Protein AF-A0A7C5C9G9-F1 (afdb_monomer_lite)

Foldseek 3Di:
DVVVVVVCVVVVVVVVVVVVVCVWCVCVVVDDDDDDPVVLVVVQPQFPDKDAFDQPPPPHDPQFGAGAMWGHHPVDIGGDGDTRSGD

Radius of gyration: 20.03 Å; chains: 1; bounding box: 48×21×54 Å

Structure (mmCIF, N/CA/C/O backbone):
data_AF-A0A7C5C9G9-F1
#
_entry.id   AF-A0A7C5C9G9-F1
#
loop_
_atom_site.group_PDB
_atom_site.id
_atom_site.type_symbol
_atom_site.label_atom_id
_atom_site.label_alt_id
_atom_site.label_comp_id
_atom_site.label_asym_id
_atom_site.label_entity_id
_atom_site.label_seq_id
_atom_site.pdbx_PDB_ins_code
_atom_site.Cartn_x
_atom_site.Cartn_y
_atom_site.Cartn_z
_atom_site.occupancy
_atom_site.B_iso_or_equiv
_atom_site.auth_seq_id
_atom_site.auth_comp_id
_atom_site.auth_asym_id
_atom_site.auth_atom_id
_atom_site.pdbx_PDB_model_num
ATOM 1 N N . MET A 1 1 ? 28.748 7.208 -33.318 1.00 79.44 1 MET A N 1
ATOM 2 C CA . MET A 1 1 ? 27.318 7.491 -33.048 1.00 79.44 1 MET A CA 1
ATOM 3 C C . MET A 1 1 ? 26.566 6.293 -32.466 1.00 79.44 1 MET A C 1
ATOM 5 O O . MET A 1 1 ? 26.087 6.424 -31.352 1.00 79.44 1 MET A O 1
ATOM 9 N N . ARG A 1 2 ? 26.526 5.112 -33.114 1.00 89.19 2 ARG A N 1
ATOM 10 C CA . ARG A 1 2 ? 25.786 3.925 -32.606 1.00 89.19 2 ARG A CA 1
ATOM 11 C C . ARG A 1 2 ? 26.130 3.530 -31.158 1.00 89.19 2 ARG A C 1
ATOM 13 O O . ARG A 1 2 ? 25.226 3.371 -30.355 1.00 89.19 2 ARG A O 1
ATOM 20 N N . LYS A 1 3 ? 27.423 3.463 -30.805 1.00 92.38 3 LYS A N 1
ATOM 21 C CA . LYS A 1 3 ? 27.875 3.137 -29.435 1.00 92.38 3 LYS A CA 1
ATOM 22 C C . LYS A 1 3 ? 27.370 4.125 -28.377 1.00 92.38 3 LYS A C 1
ATOM 24 O O . LYS A 1 3 ? 26.964 3.701 -27.306 1.00 92.38 3 LYS A O 1
ATOM 29 N N . LEU A 1 4 ? 27.383 5.423 -28.693 1.00 95.56 4 LEU A N 1
ATOM 30 C CA . LEU A 1 4 ? 26.924 6.469 -27.779 1.00 95.56 4 LEU A CA 1
ATOM 31 C C . LEU A 1 4 ? 25.412 6.368 -27.555 1.00 95.56 4 LEU A C 1
ATOM 33 O O . LEU A 1 4 ? 24.970 6.401 -26.418 1.00 95.56 4 LEU A O 1
ATOM 37 N N . ILE A 1 5 ? 24.644 6.143 -28.625 1.00 96.88 5 ILE A N 1
ATOM 38 C CA . ILE A 1 5 ? 23.190 5.942 -28.550 1.00 96.88 5 ILE A CA 1
ATOM 39 C C . ILE A 1 5 ? 22.860 4.729 -27.674 1.00 96.88 5 ILE A C 1
ATOM 41 O O . ILE A 1 5 ? 22.045 4.837 -26.763 1.00 96.88 5 ILE A O 1
ATOM 45 N N . THR A 1 6 ? 23.524 3.591 -27.904 1.00 97.31 6 THR A N 1
ATOM 46 C CA . THR A 1 6 ? 23.331 2.392 -27.078 1.00 97.31 6 THR A CA 1
ATOM 47 C C . THR A 1 6 ? 23.653 2.670 -25.612 1.00 97.31 6 THR A C 1
ATOM 49 O O . THR A 1 6 ? 22.864 2.306 -24.749 1.00 97.31 6 THR A O 1
ATOM 52 N N . LEU A 1 7 ? 24.768 3.351 -25.331 1.00 97.56 7 LEU A N 1
ATOM 53 C CA . LEU A 1 7 ? 25.183 3.670 -23.967 1.00 97.56 7 LEU A CA 1
ATOM 54 C C . LEU A 1 7 ? 24.171 4.584 -23.257 1.00 97.56 7 LEU A C 1
ATOM 56 O O . LEU A 1 7 ? 23.785 4.303 -22.126 1.00 97.56 7 LEU A O 1
ATOM 60 N N . THR A 1 8 ? 23.711 5.647 -23.920 1.00 97.88 8 THR A N 1
ATOM 61 C CA . THR A 1 8 ? 22.715 6.565 -23.353 1.00 97.88 8 THR A CA 1
ATOM 62 C C . THR A 1 8 ? 21.393 5.854 -23.077 1.00 97.88 8 THR A C 1
ATOM 64 O O . THR A 1 8 ? 20.806 6.068 -22.022 1.00 97.88 8 THR A O 1
ATOM 67 N N . ILE A 1 9 ? 20.944 4.973 -23.976 1.00 98.31 9 ILE A N 1
ATOM 68 C CA . ILE A 1 9 ? 19.706 4.209 -23.780 1.00 98.31 9 ILE A CA 1
ATOM 69 C C . ILE A 1 9 ? 19.833 3.260 -22.588 1.00 98.31 9 ILE A C 1
ATOM 71 O O . ILE A 1 9 ? 18.967 3.267 -21.718 1.00 98.31 9 ILE A O 1
ATOM 75 N N . THR A 1 10 ? 20.903 2.463 -22.509 1.00 98.06 10 THR A N 1
ATOM 76 C CA . THR A 1 10 ? 21.039 1.473 -21.429 1.00 98.06 10 THR A CA 1
ATOM 77 C C . THR A 1 10 ? 21.122 2.132 -20.055 1.00 98.06 10 THR A C 1
ATOM 79 O O . THR A 1 10 ? 20.465 1.681 -19.120 1.00 98.06 10 THR A O 1
ATOM 82 N N . HIS A 1 11 ? 21.865 3.234 -19.934 1.00 97.75 11 HIS A N 1
ATOM 83 C CA . HIS A 1 11 ? 21.987 3.963 -18.670 1.00 97.75 11 HIS A CA 1
ATOM 84 C C . HIS A 1 11 ? 20.728 4.772 -18.350 1.00 97.75 11 HIS A C 1
ATOM 86 O O . HIS A 1 11 ? 20.343 4.853 -17.188 1.00 97.75 11 HIS A O 1
ATOM 92 N N . GLY A 1 12 ? 20.054 5.321 -19.365 1.00 98.56 12 GLY A N 1
ATOM 93 C CA . GLY A 1 12 ? 18.761 5.981 -19.197 1.00 98.56 12 GLY A CA 1
ATOM 94 C C . GLY A 1 12 ? 17.697 5.027 -18.653 1.00 98.56 12 GLY A C 1
ATOM 95 O O . GLY A 1 12 ? 16.990 5.377 -17.714 1.00 98.56 12 GLY A O 1
ATOM 96 N N . ILE A 1 13 ? 17.640 3.795 -19.172 1.00 98.56 13 ILE A N 1
ATOM 97 C CA . ILE A 1 13 ? 16.756 2.741 -18.652 1.00 98.56 13 ILE A CA 1
ATOM 98 C C . ILE A 1 13 ? 17.133 2.385 -17.211 1.00 98.56 13 ILE A C 1
ATOM 100 O O . ILE A 1 13 ? 16.253 2.321 -16.357 1.00 98.56 13 ILE A O 1
ATOM 104 N N . ALA A 1 14 ? 18.422 2.192 -16.916 1.00 98.50 14 ALA A N 1
ATOM 105 C CA . ALA A 1 14 ? 18.870 1.881 -15.559 1.00 98.50 14 ALA A CA 1
ATOM 106 C C . ALA A 1 14 ? 18.480 2.982 -14.554 1.00 98.50 14 ALA A C 1
ATOM 108 O O . ALA A 1 14 ? 17.961 2.680 -13.481 1.00 98.50 14 ALA A O 1
ATOM 109 N N . ALA A 1 15 ? 18.662 4.255 -14.921 1.00 98.50 15 ALA A N 1
ATOM 110 C CA . ALA A 1 15 ? 18.251 5.392 -14.102 1.00 98.50 15 ALA A CA 1
ATOM 111 C C . ALA A 1 15 ? 16.726 5.440 -13.910 1.00 98.50 15 ALA A C 1
ATOM 113 O O . ALA A 1 15 ? 16.262 5.620 -12.788 1.00 98.50 15 ALA A O 1
ATOM 114 N N . ALA A 1 16 ? 15.947 5.222 -14.976 1.00 98.50 16 ALA A N 1
ATOM 115 C CA . ALA A 1 16 ? 14.487 5.194 -14.904 1.00 98.50 16 ALA A CA 1
ATOM 116 C C . ALA A 1 16 ? 13.972 4.073 -13.987 1.00 98.50 16 ALA A C 1
ATOM 118 O O . ALA A 1 16 ? 13.095 4.315 -13.159 1.00 98.50 16 ALA A O 1
ATOM 119 N N . ILE A 1 17 ? 14.555 2.872 -14.080 1.00 98.00 17 ILE A N 1
ATOM 120 C CA . ILE A 1 17 ? 14.246 1.758 -13.174 1.00 98.00 17 ILE A CA 1
ATOM 121 C C . ILE A 1 17 ? 14.596 2.141 -11.734 1.00 98.00 17 ILE A C 1
ATOM 123 O O . ILE A 1 17 ? 13.776 1.948 -10.844 1.00 98.00 17 ILE A O 1
ATOM 127 N N . GLY A 1 18 ? 15.773 2.728 -11.497 1.00 97.31 18 GLY A N 1
ATOM 128 C CA . GLY A 1 18 ? 16.183 3.170 -10.163 1.00 97.31 18 GLY A CA 1
ATOM 129 C C . GLY A 1 18 ? 15.214 4.181 -9.542 1.00 97.31 18 GLY A C 1
ATOM 130 O O . GLY A 1 18 ? 14.837 4.031 -8.382 1.00 97.31 18 GLY A O 1
ATOM 131 N N . VAL A 1 19 ? 14.753 5.166 -10.320 1.00 97.06 19 VAL A N 1
ATOM 132 C CA . VAL A 1 19 ? 13.742 6.138 -9.873 1.00 97.06 19 VAL A CA 1
ATOM 133 C C . VAL A 1 19 ? 12.413 5.448 -9.560 1.00 97.06 19 VAL A C 1
ATOM 135 O O . VAL A 1 19 ? 11.846 5.693 -8.499 1.00 97.06 19 VAL A O 1
ATOM 138 N N . ALA A 1 20 ? 11.935 4.560 -10.436 1.00 94.94 20 ALA A N 1
ATOM 139 C CA . ALA A 1 20 ? 10.681 3.834 -10.226 1.00 94.94 20 ALA A CA 1
ATOM 140 C C . ALA A 1 20 ? 10.723 2.951 -8.965 1.00 94.94 20 ALA A C 1
ATOM 142 O O . ALA A 1 20 ? 9.793 2.977 -8.161 1.00 94.94 20 ALA A O 1
ATOM 143 N N . LEU A 1 21 ? 11.824 2.224 -8.751 1.00 93.62 21 LEU A N 1
ATOM 144 C CA . LEU A 1 21 ? 12.036 1.436 -7.534 1.00 93.62 21 LEU A CA 1
ATOM 145 C C . LEU A 1 21 ? 12.127 2.333 -6.296 1.00 93.62 21 LEU A C 1
ATOM 147 O O . LEU A 1 21 ? 11.571 1.992 -5.258 1.00 93.62 21 LEU A O 1
ATOM 151 N N . GLY A 1 22 ? 12.786 3.489 -6.401 1.00 93.81 22 GLY A N 1
ATOM 152 C CA . GLY A 1 22 ? 12.857 4.469 -5.319 1.00 93.81 22 GLY A CA 1
ATOM 153 C C . GLY A 1 22 ? 11.476 4.966 -4.888 1.00 93.81 22 GLY A C 1
ATOM 154 O O . GLY A 1 22 ? 11.187 4.973 -3.696 1.00 93.81 22 GLY A O 1
ATOM 155 N N . ILE A 1 23 ? 10.606 5.310 -5.845 1.00 92.94 23 ILE A N 1
ATOM 156 C CA . ILE A 1 23 ? 9.216 5.713 -5.571 1.00 92.94 23 ILE A CA 1
ATOM 157 C C . ILE A 1 23 ? 8.458 4.602 -4.834 1.00 92.94 23 ILE A C 1
ATOM 159 O O . ILE A 1 23 ? 7.723 4.894 -3.898 1.00 92.94 23 ILE A O 1
ATOM 163 N N . TYR A 1 24 ? 8.661 3.342 -5.224 1.00 90.19 24 TYR A N 1
ATOM 164 C CA . TYR A 1 24 ? 7.967 2.200 -4.629 1.00 90.19 24 TYR A CA 1
ATOM 165 C C . TYR A 1 24 ? 8.476 1.843 -3.222 1.00 90.19 24 TYR A C 1
ATOM 167 O O . TYR A 1 24 ? 7.690 1.591 -2.317 1.00 90.19 24 TYR A O 1
ATOM 175 N N . PHE A 1 25 ? 9.794 1.814 -3.009 1.00 91.75 25 PHE A N 1
ATOM 176 C CA . PHE A 1 25 ? 10.373 1.357 -1.739 1.00 91.75 25 PHE A CA 1
ATOM 177 C C . PHE A 1 25 ? 10.467 2.443 -0.668 1.00 91.75 25 PHE A C 1
ATOM 179 O O . PHE A 1 25 ? 10.539 2.115 0.518 1.00 91.75 25 PHE A O 1
ATOM 186 N N . LEU A 1 26 ? 10.507 3.724 -1.046 1.00 92.81 26 LEU A N 1
ATOM 187 C CA . LEU A 1 26 ? 10.659 4.806 -0.075 1.00 92.81 26 LEU A CA 1
ATOM 188 C C . LEU A 1 26 ? 9.504 4.857 0.946 1.00 92.81 26 LEU A C 1
ATOM 190 O O . LEU A 1 26 ? 9.821 4.935 2.133 1.00 92.81 26 LEU A O 1
ATOM 194 N N . PRO A 1 27 ? 8.213 4.742 0.560 1.00 89.44 27 PRO A N 1
ATOM 195 C CA . PRO A 1 27 ? 7.109 4.688 1.520 1.00 89.44 27 PRO A CA 1
ATOM 196 C C . PRO A 1 27 ? 7.234 3.524 2.506 1.00 89.44 27 PRO A C 1
ATOM 198 O O . PRO A 1 27 ? 7.045 3.716 3.701 1.00 89.44 27 PRO A O 1
ATOM 201 N N . VAL A 1 28 ? 7.634 2.341 2.027 1.00 89.38 28 VAL A N 1
ATOM 202 C CA . VAL A 1 28 ? 7.796 1.135 2.857 1.00 89.38 28 VAL A CA 1
ATOM 203 C C . VAL A 1 28 ? 8.878 1.327 3.917 1.00 89.38 28 VAL A C 1
ATOM 205 O O . VAL A 1 28 ? 8.703 0.923 5.061 1.00 89.38 28 VAL A O 1
ATOM 208 N N . GLN A 1 29 ? 9.996 1.960 3.556 1.00 90.19 29 GLN A N 1
ATOM 209 C CA . GLN A 1 29 ? 11.083 2.222 4.503 1.00 90.19 29 GLN A CA 1
ATOM 210 C C . GLN A 1 29 ? 10.789 3.391 5.447 1.00 90.19 29 GLN A C 1
ATOM 212 O O . GLN A 1 29 ? 11.292 3.410 6.567 1.00 90.19 29 GLN A O 1
ATOM 217 N N . ALA A 1 30 ? 10.007 4.371 4.993 1.00 92.75 30 ALA A N 1
ATOM 218 C CA . ALA A 1 30 ? 9.597 5.519 5.795 1.00 92.75 30 ALA A CA 1
ATOM 219 C C . ALA A 1 30 ? 8.384 5.223 6.694 1.00 92.75 30 ALA A C 1
ATOM 221 O O . ALA A 1 30 ? 8.023 6.065 7.518 1.00 92.75 30 ALA A O 1
ATOM 222 N N . ALA A 1 31 ? 7.747 4.061 6.528 1.00 91.12 31 ALA A N 1
ATOM 223 C CA . ALA A 1 31 ? 6.579 3.681 7.299 1.00 91.12 31 ALA A CA 1
ATOM 224 C C . ALA A 1 31 ? 6.915 3.598 8.801 1.00 91.12 31 ALA A C 1
ATOM 226 O O . ALA A 1 31 ? 7.971 3.074 9.175 1.00 91.12 31 ALA A O 1
ATOM 227 N N . PRO A 1 32 ? 6.029 4.093 9.683 1.00 92.62 32 PRO A N 1
ATOM 228 C CA . PRO A 1 32 ? 6.176 3.877 11.113 1.00 92.62 32 PRO A CA 1
ATOM 229 C C . PRO A 1 32 ? 6.052 2.380 11.443 1.00 92.62 32 PRO A C 1
ATOM 231 O O . PRO A 1 32 ? 5.492 1.611 10.655 1.00 92.62 32 PRO A O 1
ATOM 234 N N . PRO A 1 33 ? 6.539 1.949 12.619 1.00 92.12 33 PRO A N 1
ATOM 235 C CA . PRO A 1 33 ? 6.281 0.597 13.091 1.00 92.12 33 PRO A CA 1
ATOM 236 C C . PRO A 1 33 ? 4.773 0.337 13.156 1.00 92.12 33 PRO A C 1
ATOM 238 O O . PRO A 1 33 ? 3.988 1.227 13.494 1.00 92.12 33 PRO A O 1
ATOM 241 N N . SER A 1 34 ? 4.374 -0.891 12.832 1.00 91.12 34 SER A N 1
ATOM 242 C CA . SER A 1 34 ? 2.974 -1.290 12.914 1.00 91.12 34 SER A CA 1
ATOM 243 C C . SER A 1 34 ? 2.448 -1.186 14.354 1.00 91.12 34 SER A C 1
ATOM 245 O O . SER A 1 34 ? 3.212 -1.415 15.297 1.00 91.12 34 SER A O 1
ATOM 247 N N . PRO A 1 35 ? 1.151 -0.872 14.528 1.00 93.75 35 PRO A N 1
ATOM 248 C CA . PRO A 1 35 ? 0.441 -1.036 15.792 1.00 93.75 35 PRO A CA 1
ATOM 249 C C . PRO A 1 35 ? 0.682 -2.397 16.448 1.00 93.75 35 PRO A C 1
ATOM 251 O O . PRO A 1 35 ? 0.825 -3.405 15.754 1.00 93.75 35 PRO A O 1
ATOM 254 N N . ASP A 1 36 ? 0.662 -2.432 17.781 1.00 94.94 36 ASP A N 1
ATOM 255 C CA . ASP A 1 36 ? 0.638 -3.700 18.508 1.00 94.94 36 ASP A CA 1
ATOM 256 C C . ASP A 1 36 ? -0.690 -4.439 18.284 1.00 94.94 36 ASP A C 1
ATOM 258 O O . ASP A 1 36 ? -1.745 -3.819 18.121 1.00 94.94 36 ASP A O 1
ATOM 262 N N . ALA A 1 37 ? -0.641 -5.771 18.315 1.00 93.31 37 ALA A N 1
ATOM 263 C CA . ALA A 1 37 ? -1.800 -6.623 18.075 1.00 93.31 37 ALA A CA 1
ATOM 264 C C . ALA A 1 37 ? -2.935 -6.355 19.076 1.00 93.31 37 ALA A C 1
ATOM 266 O O . ALA A 1 37 ? -4.091 -6.293 18.671 1.00 93.31 37 ALA A O 1
ATOM 267 N N . ALA A 1 38 ? -2.615 -6.112 20.353 1.00 95.31 38 ALA A N 1
ATOM 268 C CA . ALA A 1 38 ? -3.628 -5.812 21.364 1.00 95.31 38 ALA A CA 1
ATOM 269 C C . ALA A 1 38 ? -4.372 -4.499 21.070 1.00 95.31 38 ALA A C 1
ATOM 271 O O . ALA A 1 38 ? -5.579 -4.408 21.281 1.00 95.31 38 ALA A O 1
ATOM 272 N N . MET A 1 39 ? -3.667 -3.495 20.537 1.00 95.00 39 MET A N 1
ATOM 273 C CA . MET A 1 39 ? -4.274 -2.218 20.159 1.00 95.00 39 MET A CA 1
ATOM 274 C C . MET A 1 39 ? -5.193 -2.376 18.941 1.00 95.00 39 MET A C 1
ATOM 276 O O . MET A 1 39 ? -6.268 -1.776 18.903 1.00 95.00 39 MET A O 1
ATOM 280 N N . LEU A 1 40 ? -4.793 -3.189 17.955 1.00 95.31 40 LEU A N 1
ATOM 281 C CA . LEU A 1 40 ? -5.647 -3.521 16.809 1.00 95.31 40 LEU A CA 1
ATOM 282 C C . LEU A 1 40 ? -6.918 -4.245 17.266 1.00 95.31 40 LEU A C 1
ATOM 284 O O . LEU A 1 40 ? -8.017 -3.837 16.888 1.00 95.31 40 LEU A O 1
ATOM 288 N N . GLU A 1 41 ? -6.774 -5.254 18.128 1.00 94.50 41 GLU A N 1
ATOM 289 C CA . GLU A 1 41 ? -7.895 -6.018 18.672 1.00 94.50 41 GLU A CA 1
ATOM 290 C C . GLU A 1 41 ? -8.865 -5.109 19.437 1.00 94.50 41 GLU A C 1
ATOM 292 O O . GLU A 1 41 ? -10.056 -5.110 19.131 1.00 94.50 41 GLU A O 1
ATOM 297 N N . GLU A 1 42 ? -8.371 -4.272 20.355 1.00 95.69 42 GLU A N 1
ATOM 298 C CA . GLU A 1 42 ? -9.186 -3.313 21.115 1.00 95.69 42 GLU A CA 1
ATOM 299 C C . GLU A 1 42 ? -9.942 -2.345 20.192 1.00 95.69 42 GLU A C 1
ATOM 301 O O . GLU A 1 42 ? -11.156 -2.172 20.321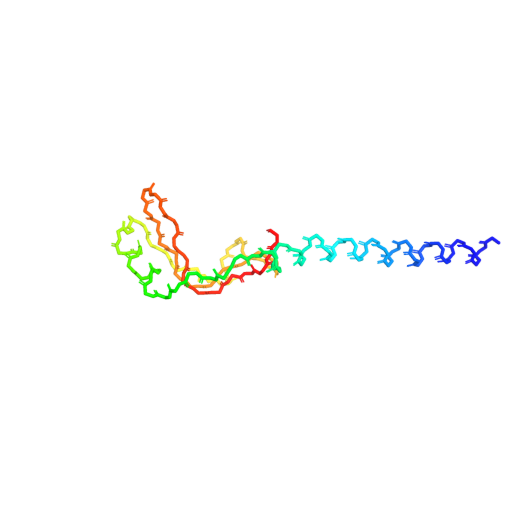 1.00 95.69 42 GLU A O 1
ATOM 306 N N . THR A 1 43 ? -9.249 -1.759 19.210 1.00 95.44 43 THR A N 1
ATOM 307 C CA . THR A 1 43 ? -9.847 -0.783 18.282 1.00 95.44 43 THR A CA 1
ATOM 308 C C . THR A 1 43 ? -10.918 -1.437 17.404 1.00 95.44 43 THR A C 1
ATOM 310 O O . THR A 1 43 ? -11.929 -0.816 17.071 1.00 95.44 43 THR A O 1
ATOM 313 N N . SER A 1 44 ? -10.742 -2.718 17.067 1.00 96.00 44 SER A N 1
ATOM 314 C CA . SER A 1 44 ? -11.683 -3.473 16.238 1.00 96.00 44 SER A CA 1
ATOM 315 C C . SER A 1 44 ? -13.022 -3.774 16.929 1.00 96.00 44 SER A C 1
ATOM 317 O O . SER A 1 44 ? -14.020 -3.987 16.239 1.00 96.00 44 SER A O 1
ATOM 319 N N . GLN A 1 45 ? -13.091 -3.753 18.268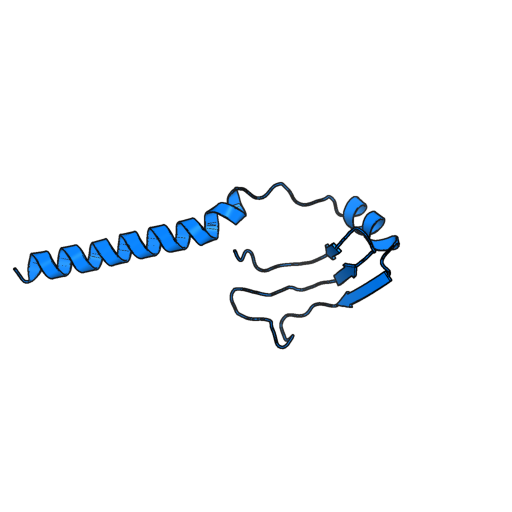 1.00 95.19 45 GLN A N 1
ATOM 320 C CA . GLN A 1 45 ? -14.294 -4.153 19.019 1.00 95.19 45 GLN A CA 1
ATOM 321 C C . GLN A 1 45 ? -15.507 -3.252 18.752 1.00 95.19 45 GLN A C 1
ATOM 323 O O . GLN A 1 45 ? -16.646 -3.710 18.836 1.00 95.19 45 GLN A O 1
ATOM 328 N N . ASN A 1 46 ? -15.271 -1.984 18.406 1.00 93.56 46 ASN A N 1
ATOM 329 C CA . ASN A 1 46 ? -16.317 -0.997 18.123 1.00 93.56 46 ASN A CA 1
ATOM 330 C C . ASN A 1 46 ? -16.666 -0.899 16.626 1.00 93.56 46 ASN A C 1
ATOM 332 O O . ASN A 1 46 ? -17.272 0.084 16.187 1.00 93.56 46 ASN A O 1
ATOM 336 N N . ALA A 1 47 ? -16.255 -1.878 15.819 1.00 97.25 47 ALA A N 1
ATOM 337 C CA . ALA A 1 47 ? -16.531 -1.881 14.394 1.00 97.25 47 ALA A CA 1
ATOM 338 C C . ALA A 1 47 ? -18.030 -2.034 14.098 1.00 97.25 47 ALA A C 1
ATOM 340 O O . ALA A 1 47 ? -18.736 -2.860 14.673 1.00 97.25 47 ALA A O 1
ATOM 341 N N . LEU A 1 48 ? -18.502 -1.232 13.149 1.00 98.19 48 LEU A N 1
ATOM 342 C CA . LEU A 1 48 ? -19.854 -1.295 12.601 1.00 98.19 48 LEU A CA 1
ATOM 343 C C . LEU A 1 48 ? -19.939 -2.30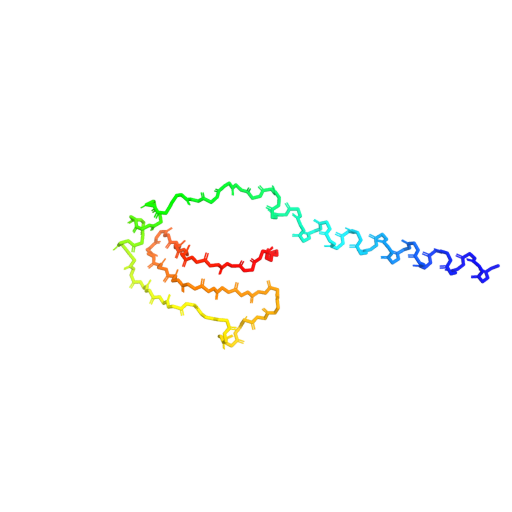7 11.456 1.00 98.19 48 LEU A C 1
ATOM 345 O O . LEU A 1 48 ? -20.989 -2.907 11.231 1.00 98.19 48 LEU A O 1
ATOM 349 N N . PHE A 1 49 ? -18.832 -2.490 10.735 1.00 98.12 49 PHE A N 1
ATOM 350 C CA . PHE A 1 49 ? -18.723 -3.429 9.628 1.00 98.12 49 PHE A CA 1
ATOM 351 C C . PHE A 1 49 ? -17.431 -4.220 9.736 1.00 98.12 49 PHE A C 1
ATOM 353 O O . PHE A 1 49 ? -16.373 -3.648 9.990 1.00 98.12 49 PHE A O 1
ATOM 360 N N . CYS A 1 50 ? -17.520 -5.518 9.465 1.00 97.44 50 CYS A N 1
ATOM 361 C CA . CYS A 1 50 ? -16.366 -6.398 9.377 1.00 97.44 50 CYS A CA 1
ATOM 362 C C . CYS A 1 50 ? -16.440 -7.204 8.084 1.00 97.44 50 CYS A C 1
ATOM 364 O O . CYS A 1 50 ? -17.524 -7.625 7.671 1.00 97.44 50 CYS A O 1
ATOM 366 N N . ALA A 1 51 ? -15.291 -7.439 7.462 1.00 96.88 51 ALA A N 1
ATOM 367 C CA . ALA A 1 51 ? -15.171 -8.316 6.308 1.00 96.88 51 ALA A CA 1
ATOM 368 C C . ALA A 1 51 ? -13.833 -9.057 6.328 1.00 96.88 51 ALA A C 1
ATOM 370 O O . ALA A 1 51 ? -12.836 -8.546 6.837 1.00 96.88 51 ALA A O 1
ATOM 371 N N . ASP A 1 52 ? -13.811 -10.244 5.729 1.00 96.56 52 ASP A N 1
ATOM 372 C CA . ASP A 1 52 ? -12.573 -10.966 5.464 1.00 96.56 52 ASP A CA 1
ATOM 373 C C . ASP A 1 52 ? -12.069 -10.611 4.058 1.00 96.56 52 ASP A C 1
ATOM 375 O O . ASP A 1 52 ? -12.775 -10.763 3.055 1.00 96.56 52 ASP A O 1
ATOM 379 N N . LEU A 1 53 ? -10.834 -10.128 3.990 1.00 95.69 53 LEU A N 1
ATOM 380 C CA . LEU A 1 53 ? -10.082 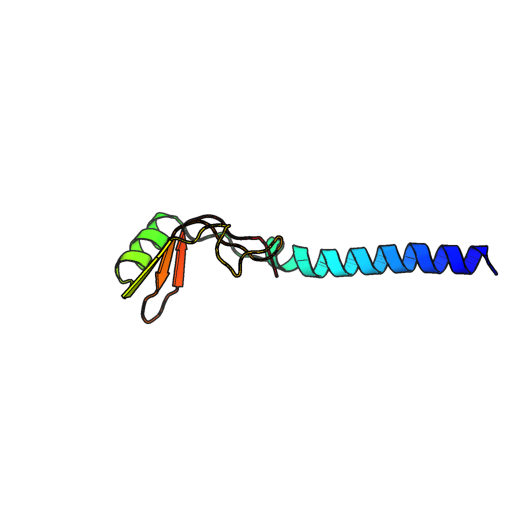-9.912 2.767 1.00 95.69 53 LEU A CA 1
ATOM 381 C C . LEU A 1 53 ? -9.345 -11.195 2.386 1.00 95.69 53 LEU A C 1
ATOM 383 O O . LEU A 1 53 ? -8.673 -11.823 3.207 1.00 95.69 53 LEU A O 1
ATOM 387 N N . ASN A 1 54 ? -9.447 -11.563 1.114 1.00 94.06 54 ASN A N 1
ATOM 388 C CA . ASN A 1 54 ? -8.667 -12.639 0.525 1.00 94.06 54 ASN A CA 1
ATOM 389 C C . ASN A 1 54 ? -8.071 -12.190 -0.810 1.00 94.06 54 ASN A C 1
ATOM 391 O O . ASN A 1 54 ? -8.519 -11.224 -1.434 1.00 94.06 54 ASN A O 1
ATOM 395 N N . ARG A 1 55 ? -7.063 -12.931 -1.261 1.00 92.06 55 ARG A N 1
ATOM 396 C CA . ARG A 1 55 ? -6.272 -12.575 -2.437 1.00 92.06 55 ARG A CA 1
ATOM 397 C C . ARG A 1 55 ? -6.996 -12.748 -3.770 1.00 92.06 55 ARG A C 1
ATOM 399 O O . ARG A 1 55 ? -6.525 -12.204 -4.764 1.00 92.06 55 ARG A O 1
ATOM 406 N N . ASP A 1 56 ? -8.133 -13.435 -3.779 1.00 93.50 56 ASP A N 1
ATOM 407 C CA . ASP A 1 56 ? -8.937 -13.713 -4.971 1.00 93.50 56 ASP A CA 1
ATOM 408 C C . ASP A 1 56 ? -10.097 -12.713 -5.149 1.00 93.50 56 ASP A C 1
ATOM 410 O O . ASP A 1 56 ? -10.925 -12.853 -6.054 1.00 93.50 56 ASP A O 1
ATOM 414 N N . LEU A 1 57 ? -10.176 -11.676 -4.302 1.00 94.12 57 LEU A N 1
ATOM 415 C CA . LEU A 1 57 ? -11.128 -10.584 -4.485 1.00 94.12 57 LEU A CA 1
ATOM 416 C C . LEU A 1 57 ? -10.895 -9.891 -5.835 1.00 94.12 57 LEU A C 1
ATOM 418 O O . LEU A 1 57 ? -9.766 -9.659 -6.249 1.00 94.12 57 LEU A O 1
ATOM 422 N N . ARG A 1 58 ? -11.982 -9.489 -6.506 1.00 92.81 58 ARG A N 1
ATOM 423 C CA . ARG A 1 58 ? -11.969 -8.942 -7.880 1.00 92.81 58 ARG A CA 1
ATOM 424 C C . ARG A 1 58 ? -10.967 -7.799 -8.119 1.00 92.81 58 ARG A C 1
ATOM 426 O O . ARG A 1 58 ? -10.530 -7.622 -9.251 1.00 92.81 58 ARG A O 1
ATOM 433 N N . SER A 1 59 ? -10.663 -7.009 -7.093 1.00 88.62 59 SER A N 1
ATOM 434 C CA . SER A 1 59 ? -9.749 -5.857 -7.168 1.00 88.62 59 SER A CA 1
ATOM 435 C C . SER A 1 59 ? -8.327 -6.155 -6.683 1.00 88.62 59 SER A C 1
ATOM 437 O O . SER A 1 59 ? -7.523 -5.234 -6.604 1.00 88.62 59 SER A O 1
ATOM 439 N N . SER A 1 60 ? -8.028 -7.408 -6.346 1.00 94.12 60 SER A N 1
ATOM 440 C CA . SER A 1 60 ? -6.703 -7.860 -5.935 1.00 94.12 60 SER A CA 1
ATOM 441 C C . SER A 1 60 ? -5.825 -8.103 -7.167 1.00 94.12 60 SER A C 1
ATOM 443 O O . SER A 1 60 ? -6.226 -8.809 -8.095 1.00 94.12 60 SER A O 1
ATOM 445 N N . ASP A 1 61 ? -4.628 -7.520 -7.186 1.00 92.69 61 ASP A N 1
ATOM 446 C CA . ASP A 1 61 ? -3.620 -7.719 -8.229 1.00 92.69 61 ASP A CA 1
ATOM 447 C C . ASP A 1 61 ? -2.226 -8.000 -7.630 1.00 92.69 61 ASP A C 1
ATOM 449 O O . ASP A 1 61 ? -2.079 -8.261 -6.438 1.00 92.69 61 ASP A O 1
ATOM 453 N N . PHE A 1 62 ? -1.179 -8.031 -8.460 1.00 89.56 62 PHE A N 1
ATOM 454 C CA . PHE A 1 62 ? 0.182 -8.334 -8.004 1.00 89.56 62 PHE A CA 1
ATOM 455 C C . PHE A 1 62 ? 0.740 -7.305 -7.001 1.00 89.56 62 PHE A C 1
ATOM 457 O O . PHE A 1 62 ? 1.482 -7.682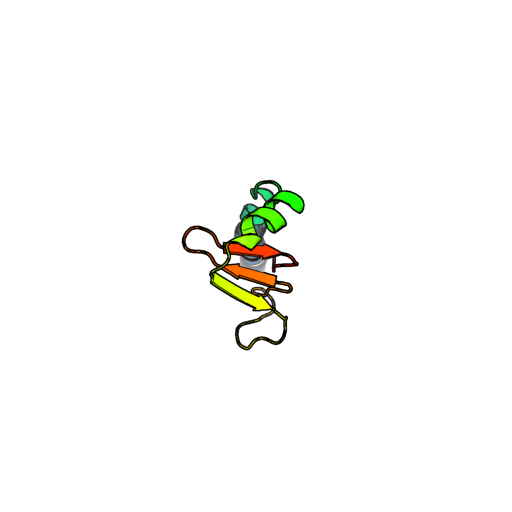 -6.091 1.00 89.56 62 PHE A O 1
ATOM 464 N N . LEU A 1 63 ? 0.390 -6.028 -7.168 1.00 89.00 63 LEU A N 1
ATOM 465 C CA . LEU A 1 63 ? 0.889 -4.895 -6.386 1.00 89.00 63 LEU A CA 1
ATOM 466 C C . LEU A 1 63 ? -0.124 -4.388 -5.352 1.00 89.00 63 LEU A C 1
ATOM 468 O O . LEU A 1 63 ? 0.290 -3.767 -4.379 1.00 89.00 63 LEU A O 1
ATOM 472 N N . HIS A 1 64 ? -1.417 -4.672 -5.528 1.00 91.06 64 HIS A N 1
ATOM 473 C CA . HIS A 1 64 ? -2.492 -4.191 -4.660 1.00 91.06 64 HIS A CA 1
ATOM 474 C C . HIS A 1 64 ? -3.335 -5.364 -4.167 1.00 91.06 64 HIS A C 1
ATOM 476 O O . HIS A 1 64 ? -4.188 -5.884 -4.882 1.00 91.06 64 HIS A O 1
ATOM 482 N N . TRP A 1 65 ? -3.099 -5.800 -2.933 1.00 94.00 65 TRP A N 1
ATOM 483 C CA . TRP A 1 65 ? -3.851 -6.893 -2.320 1.00 94.00 65 TRP A CA 1
ATOM 484 C C . TRP A 1 65 ? -3.835 -6.788 -0.795 1.00 94.00 65 TRP A C 1
ATOM 486 O O . TRP A 1 65 ? -2.952 -6.160 -0.207 1.00 94.00 65 TRP A O 1
ATOM 496 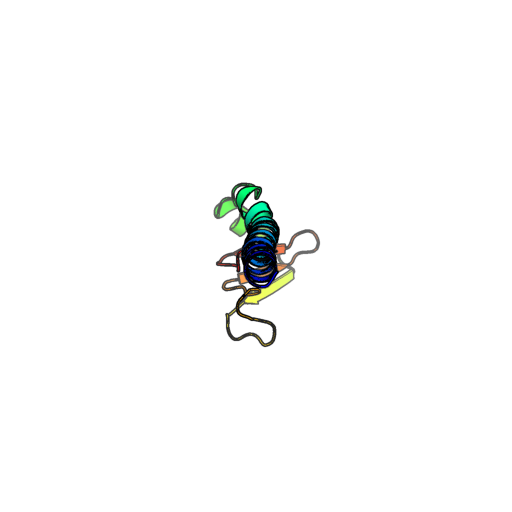N N . GLY A 1 66 ? -4.815 -7.432 -0.164 1.00 93.62 66 GLY A N 1
ATOM 497 C CA . GLY A 1 66 ? -4.907 -7.594 1.281 1.00 93.62 66 GLY A CA 1
ATOM 498 C C . GLY A 1 66 ? -5.472 -8.961 1.640 1.00 93.62 66 GLY A C 1
ATOM 499 O O . GLY A 1 66 ? -6.314 -9.505 0.927 1.00 93.62 66 GLY A O 1
ATOM 500 N N . GLU A 1 67 ? -4.982 -9.518 2.737 1.00 96.12 67 GLU A N 1
ATOM 501 C CA . GLU A 1 67 ? -5.410 -10.789 3.309 1.00 96.12 67 GLU A CA 1
ATOM 502 C C . GLU A 1 67 ? -5.592 -10.610 4.813 1.00 96.12 67 GLU A C 1
ATOM 504 O O . GLU A 1 67 ? -4.677 -10.134 5.486 1.00 96.12 67 GLU A O 1
ATOM 509 N N . GLY A 1 68 ? -6.728 -11.045 5.351 1.00 96.38 68 GLY A N 1
ATOM 510 C CA . GLY A 1 68 ? -7.022 -10.941 6.779 1.00 96.38 68 GLY A CA 1
ATOM 511 C C . GLY A 1 68 ? -8.373 -10.298 7.041 1.00 96.38 68 GLY A C 1
ATOM 512 O O . GLY A 1 68 ? -9.258 -10.362 6.196 1.00 96.38 68 GLY A O 1
ATOM 513 N N . LYS A 1 69 ? -8.548 -9.686 8.209 1.00 97.25 69 LYS A N 1
ATOM 514 C CA . LYS A 1 69 ? -9.815 -9.065 8.600 1.00 97.25 69 LYS A CA 1
ATOM 515 C C . LYS A 1 69 ? -9.716 -7.551 8.509 1.00 97.25 69 LYS A C 1
ATOM 517 O O . LYS A 1 69 ? -8.741 -6.964 8.974 1.00 97.25 69 LYS A O 1
ATOM 522 N N . ILE A 1 70 ? -10.740 -6.929 7.936 1.00 97.06 70 ILE A N 1
ATOM 523 C CA . ILE A 1 70 ? -10.934 -5.483 7.983 1.00 97.06 70 ILE A CA 1
ATOM 524 C C . ILE A 1 70 ? -12.152 -5.157 8.844 1.00 97.06 70 ILE A C 1
ATOM 526 O O . ILE A 1 70 ? -13.223 -5.741 8.665 1.00 97.06 70 ILE A O 1
ATOM 530 N N . SER A 1 71 ? -11.975 -4.215 9.762 1.00 98.25 71 SER A N 1
ATOM 531 C CA . SER A 1 71 ? -12.982 -3.766 10.720 1.00 98.25 71 SER A CA 1
ATOM 532 C C . SER A 1 71 ? -13.121 -2.248 10.599 1.00 98.25 71 SER A C 1
ATOM 534 O O . SER A 1 71 ? -12.132 -1.523 10.681 1.00 98.25 71 SER A O 1
ATOM 536 N N . ILE A 1 72 ? -14.336 -1.759 10.354 1.00 98.00 72 ILE A N 1
ATOM 537 C CA . ILE A 1 72 ? -14.623 -0.353 10.040 1.00 98.00 72 ILE A CA 1
ATOM 538 C C . ILE A 1 72 ? -15.578 0.207 11.090 1.00 98.00 72 ILE A C 1
ATOM 540 O O . ILE A 1 72 ? -16.689 -0.302 11.258 1.00 98.00 72 ILE A O 1
ATOM 544 N N . SER A 1 73 ? -15.165 1.273 11.771 1.00 97.19 73 SER A N 1
ATOM 545 C CA . SER A 1 73 ? -15.985 2.054 12.700 1.00 97.19 73 SER A CA 1
ATOM 546 C C . SER A 1 73 ? -16.310 3.435 12.103 1.00 97.19 73 SER A C 1
ATOM 548 O O . SER A 1 73 ? -16.057 3.701 10.928 1.00 97.19 73 SER A O 1
ATOM 550 N N . ALA A 1 74 ? -16.905 4.329 12.895 1.00 96.62 74 ALA A N 1
ATOM 551 C CA . ALA A 1 74 ? -17.145 5.709 12.467 1.00 96.62 74 ALA A CA 1
ATOM 552 C C . ALA A 1 74 ? -15.854 6.543 12.345 1.00 96.62 74 ALA A C 1
ATOM 554 O O . ALA A 1 74 ? -15.850 7.559 11.651 1.00 96.62 74 ALA A O 1
ATOM 555 N N . THR A 1 75 ? -14.786 6.138 13.034 1.00 96.62 75 THR A N 1
ATOM 556 C CA . THR A 1 75 ? -13.540 6.908 13.176 1.00 96.62 75 THR A CA 1
ATOM 557 C C . THR A 1 75 ? -12.309 6.159 12.686 1.00 96.62 75 THR A C 1
ATOM 559 O O . THR A 1 75 ? -11.321 6.803 12.346 1.00 96.62 75 THR A O 1
ATOM 562 N N . ASP A 1 76 ? -12.373 4.828 12.602 1.00 96.62 76 ASP A N 1
ATOM 563 C CA . ASP A 1 76 ? -11.205 3.973 12.414 1.00 96.62 76 ASP A CA 1
ATOM 564 C C . ASP A 1 76 ? -11.445 2.893 11.357 1.00 96.62 76 ASP A C 1
ATOM 566 O O . ASP A 1 76 ? -12.548 2.359 11.197 1.00 96.62 76 ASP A O 1
ATOM 570 N N . VAL A 1 77 ? -10.363 2.538 10.666 1.00 96.69 77 VAL A N 1
ATOM 571 C CA . VAL A 1 77 ? -10.275 1.355 9.810 1.00 96.69 77 VAL A CA 1
ATOM 572 C C . VAL A 1 77 ? -9.112 0.520 10.317 1.00 96.69 77 VAL A C 1
ATOM 574 O O . VAL A 1 77 ? -7.957 0.936 10.241 1.00 96.69 77 VAL A O 1
ATOM 577 N N . VAL A 1 78 ? -9.426 -0.657 10.841 1.00 97.06 78 VAL A N 1
ATOM 578 C CA . VAL A 1 78 ? -8.453 -1.596 11.394 1.00 97.06 78 VAL A CA 1
ATOM 579 C C . VAL A 1 78 ? -8.277 -2.739 10.409 1.00 97.06 78 VAL A C 1
ATOM 581 O O . VAL A 1 78 ? -9.259 -3.329 9.958 1.00 97.06 78 VAL A O 1
ATOM 584 N N . HIS A 1 79 ? -7.028 -3.052 10.078 1.00 96.31 79 HIS A N 1
ATOM 585 C CA . HIS A 1 79 ? -6.681 -4.206 9.261 1.00 96.31 79 HIS A CA 1
ATOM 586 C C . HIS A 1 79 ? -5.749 -5.134 10.036 1.00 96.31 79 HIS A C 1
ATOM 588 O O . HIS A 1 79 ? -4.653 -4.738 10.432 1.00 96.31 79 HIS A O 1
ATOM 594 N N . GLU A 1 80 ? -6.161 -6.388 10.182 1.00 96.19 80 GLU A N 1
ATOM 595 C CA . GLU A 1 80 ? -5.390 -7.441 10.833 1.00 96.19 80 GLU A CA 1
ATOM 596 C C . GLU A 1 80 ? -5.039 -8.523 9.812 1.00 96.19 80 GLU A C 1
ATOM 598 O O . GLU A 1 80 ? -5.902 -9.287 9.378 1.00 96.19 80 GLU A O 1
ATOM 603 N N . GLY A 1 81 ? -3.764 -8.596 9.422 1.00 94.56 81 GLY A N 1
ATOM 604 C CA . GLY A 1 81 ? -3.289 -9.574 8.448 1.00 94.56 81 GLY A CA 1
ATOM 605 C C . GLY A 1 81 ? -2.108 -9.071 7.624 1.00 94.56 81 GLY A C 1
ATOM 606 O O . GLY A 1 81 ? -1.216 -8.402 8.142 1.00 94.56 81 GLY A O 1
ATOM 607 N N . LYS A 1 82 ? -2.091 -9.401 6.331 1.00 93.50 82 LYS A N 1
ATOM 608 C CA . LYS A 1 82 ? -1.030 -9.027 5.388 1.00 93.50 82 LYS A CA 1
ATOM 609 C C . LYS A 1 82 ? -1.570 -8.104 4.307 1.00 93.50 82 LYS A C 1
ATOM 611 O O . LYS A 1 82 ? -2.642 -8.338 3.765 1.00 93.50 82 LYS A O 1
ATOM 616 N N . LEU A 1 83 ? -0.787 -7.094 3.959 1.00 91.38 83 LEU A N 1
ATOM 617 C CA . LEU A 1 83 ? -1.069 -6.179 2.858 1.00 91.38 83 LEU A CA 1
ATOM 618 C C . LEU A 1 83 ? 0.102 -6.186 1.889 1.00 91.38 83 LEU A C 1
ATOM 620 O O . LEU A 1 83 ? 1.254 -6.398 2.285 1.00 91.38 83 LEU A O 1
ATOM 624 N N . ALA A 1 84 ? -0.196 -5.928 0.622 1.00 91.69 84 ALA A N 1
ATOM 625 C CA . ALA A 1 84 ? 0.835 -5.587 -0.331 1.00 91.69 84 ALA A CA 1
ATOM 626 C C . ALA A 1 84 ? 1.595 -4.347 0.168 1.00 91.69 84 ALA A C 1
ATOM 628 O O . ALA A 1 84 ? 0.970 -3.397 0.640 1.00 91.69 84 ALA A O 1
ATOM 629 N N . PRO A 1 85 ? 2.927 -4.307 0.028 1.00 83.00 85 PRO A N 1
ATOM 630 C CA . PRO A 1 85 ? 3.735 -3.150 0.403 1.00 83.00 85 PRO A CA 1
ATOM 631 C C . PRO A 1 85 ? 3.616 -2.011 -0.626 1.00 83.00 85 PRO A C 1
ATOM 633 O O . PRO A 1 85 ? 4.573 -1.266 -0.794 1.00 83.00 85 PRO A O 1
ATOM 636 N N . GLY A 1 86 ? 2.519 -1.964 -1.393 1.00 68.75 86 GLY A N 1
ATOM 637 C CA . GLY A 1 86 ? 2.348 -1.076 -2.543 1.00 68.75 86 GLY A CA 1
ATOM 638 C C . GLY A 1 86 ? 2.506 0.409 -2.189 1.00 68.75 86 GLY A C 1
ATOM 639 O O . GLY A 1 86 ? 2.540 0.755 -1.005 1.00 68.75 86 GLY A O 1
ATOM 640 N N . PRO A 1 87 ? 2.630 1.294 -3.195 1.00 54.59 87 PRO A N 1
ATOM 641 C CA . PRO A 1 87 ? 2.454 2.726 -2.987 1.00 54.59 87 PRO A CA 1
ATOM 642 C C . PRO A 1 87 ? 1.013 3.069 -2.588 1.00 54.59 87 PRO A C 1
ATOM 644 O O . PRO A 1 87 ? 0.085 2.315 -2.967 1.00 54.59 87 PRO A O 1
#

Secondary structure (DSSP, 8-state):
-HHHHHHHHHHHHHHHHHHHHHHHHHHHHHPPPPPPHHHHHHHHTT-SEEEEE-TTSTT--SSS-EEEEEEE-SS-EEEEEEE----

Sequence (87 aa):
MRKLITLTITHGIAAAIGVALGIYFLPVQAAPPSPDAAMLEETSQNALFCADLNRDLRSSDFLHWGEGKISISATDVVHEGKLAPGP

pLDDT: mean 93.74, std 6.06, range [54.59, 98.56]